Protein AF-D5AJN9-F1 (afdb_monomer_lite)

Sequence (150 aa):
MGKVIIGISGNEQEFPTKSGRVYVTVARELALVEEFALATSQYMTDIYGLTLPTLIEDRREFLKRLYFEPSITIQGLSTGYLGQGVKTIIPAQASAKMEVRLVPGLEPHDVLDKIRQHLDKHGFDKVEVVFTLGEMSYRSDMSPLPLSCD

InterPro domains:
  IPR011650 Peptidase M20, dimerisation domain [PF07687] (65-123)
  IPR051458 Cytosolic and Metallo Dipeptidase [PTHR43270] (28-122)

Structure (mmCIF, N/CA/C/O backbone):
data_AF-D5AJN9-F1
#
_entry.id   AF-D5AJN9-F1
#
loop_
_atom_site.group_PDB
_atom_site.id
_atom_site.type_symbol
_atom_site.label_atom_id
_atom_site.label_alt_id
_atom_site.label_comp_id
_atom_site.label_asym_id
_atom_site.label_entity_id
_atom_site.label_seq_id
_atom_site.pdbx_PDB_ins_code
_atom_site.Cartn_x
_atom_site.Cartn_y
_atom_site.Cartn_z
_atom_site.occupancy
_atom_site.B_iso_or_equiv
_atom_site.auth_seq_id
_atom_site.auth_comp_id
_atom_site.auth_asym_id
_atom_site.auth_atom_id
_atom_site.pdbx_PDB_model_num
ATOM 1 N N . MET A 1 1 ? -16.994 -2.614 15.109 1.00 56.81 1 MET A N 1
ATOM 2 C CA . MET A 1 1 ? -17.116 -2.983 13.685 1.00 56.81 1 MET A CA 1
ATOM 3 C C . MET A 1 1 ? -16.046 -2.225 12.916 1.00 56.81 1 MET A C 1
ATOM 5 O O . MET A 1 1 ? -15.974 -1.010 13.062 1.00 56.81 1 MET A O 1
ATOM 9 N N . GLY A 1 2 ? -15.137 -2.936 12.247 1.00 66.38 2 GLY A N 1
ATOM 10 C CA . GLY A 1 2 ? -14.022 -2.332 11.510 1.00 66.38 2 GLY A CA 1
ATOM 11 C C . GLY A 1 2 ? -14.401 -2.102 10.048 1.00 66.38 2 GLY A C 1
ATOM 12 O O . GLY A 1 2 ? -15.059 -2.958 9.461 1.00 66.38 2 GLY A O 1
ATOM 13 N N . LYS A 1 3 ? -14.000 -0.970 9.466 1.00 74.38 3 LYS A N 1
ATOM 14 C CA . LYS A 1 3 ? -14.313 -0.601 8.079 1.00 74.38 3 LYS A CA 1
ATOM 15 C C . LYS A 1 3 ? -13.051 -0.272 7.294 1.00 74.38 3 LYS A C 1
ATOM 17 O O . LYS A 1 3 ? -12.320 0.644 7.643 1.00 74.38 3 LYS A O 1
ATOM 22 N N . VAL A 1 4 ? -12.807 -0.963 6.197 1.00 67.69 4 VAL A N 1
ATOM 23 C CA . VAL A 1 4 ? -11.686 -0.679 5.304 1.00 67.69 4 VAL A CA 1
ATOM 24 C C . VAL A 1 4 ? -12.237 -0.187 3.972 1.00 67.69 4 VAL A C 1
ATOM 26 O O . VAL A 1 4 ? -13.047 -0.839 3.321 1.00 67.69 4 VAL A O 1
ATOM 29 N N . ILE A 1 5 ? -11.805 1.003 3.579 1.00 71.56 5 ILE A N 1
ATOM 30 C CA . ILE A 1 5 ? -12.118 1.624 2.298 1.00 71.56 5 ILE A CA 1
ATOM 31 C C . ILE A 1 5 ? -10.915 1.379 1.392 1.00 71.56 5 ILE A C 1
ATOM 33 O O . ILE A 1 5 ? -9.805 1.794 1.725 1.00 71.56 5 ILE A O 1
ATOM 37 N N . ILE A 1 6 ? -11.120 0.693 0.272 1.00 67.88 6 ILE A N 1
ATOM 38 C CA . ILE A 1 6 ? -10.053 0.310 -0.652 1.00 67.88 6 ILE A CA 1
ATOM 39 C C . ILE A 1 6 ? -10.295 0.996 -1.995 1.00 67.88 6 ILE A C 1
ATOM 41 O O . ILE A 1 6 ? -11.272 0.714 -2.691 1.00 67.88 6 ILE A O 1
ATOM 45 N N . GLY A 1 7 ? -9.379 1.891 -2.358 1.00 58.84 7 GLY A N 1
ATOM 46 C CA . GLY A 1 7 ? -9.203 2.322 -3.739 1.00 58.84 7 GLY A CA 1
ATOM 47 C C . GLY A 1 7 ? -8.287 1.348 -4.469 1.00 58.84 7 GLY A C 1
ATOM 48 O O . GLY A 1 7 ? -7.383 0.770 -3.882 1.00 58.84 7 GLY A O 1
ATOM 49 N N . ILE A 1 8 ? -8.492 1.129 -5.752 1.00 66.12 8 ILE A N 1
ATOM 50 C CA . ILE A 1 8 ? -7.599 0.315 -6.569 1.00 66.12 8 ILE A CA 1
ATOM 51 C C . ILE A 1 8 ? -7.191 1.192 -7.746 1.00 66.12 8 ILE A C 1
ATOM 53 O O . ILE A 1 8 ? -8.035 1.804 -8.387 1.00 66.12 8 ILE A O 1
ATOM 57 N N . SER A 1 9 ? -5.891 1.336 -7.988 1.00 51.62 9 SER A N 1
ATOM 58 C CA . SER A 1 9 ? -5.403 2.220 -9.051 1.00 51.62 9 SER A CA 1
ATOM 59 C C . SER A 1 9 ? -4.358 1.516 -9.910 1.00 51.62 9 SER A C 1
ATOM 61 O O . SER A 1 9 ? -3.302 1.101 -9.430 1.00 51.62 9 SER A O 1
ATOM 63 N N . GLY A 1 10 ? -4.670 1.371 -11.191 1.00 49.25 10 GLY A N 1
ATOM 64 C CA . GLY A 1 10 ? -3.720 1.316 -12.297 1.00 49.25 10 GLY A CA 1
ATOM 65 C C . GLY A 1 10 ? -3.627 2.692 -12.967 1.00 49.25 10 GLY A C 1
ATOM 66 O O . GLY A 1 10 ? -4.381 3.599 -12.634 1.00 49.25 10 GLY A O 1
ATOM 67 N N . ASN A 1 11 ? -2.670 2.885 -13.871 1.00 36.50 11 ASN A N 1
ATOM 68 C CA . ASN A 1 11 ? -2.661 4.062 -14.739 1.00 36.50 11 ASN A CA 1
ATOM 69 C C . ASN A 1 11 ? -3.246 3.656 -16.095 1.00 36.50 11 ASN A C 1
ATOM 71 O O . ASN A 1 11 ? -2.689 2.778 -16.761 1.00 36.50 11 ASN A O 1
ATOM 75 N N . GLU A 1 12 ? -4.330 4.317 -16.494 1.00 34.28 12 GLU A N 1
ATOM 76 C CA . GLU A 1 12 ? -4.991 4.135 -17.782 1.00 34.28 12 GLU A CA 1
ATOM 77 C C . GLU A 1 12 ? -4.322 4.994 -18.871 1.00 34.28 12 GLU A C 1
ATOM 79 O O . GLU A 1 12 ? -4.093 6.192 -18.697 1.00 34.28 12 GLU A O 1
ATOM 84 N N . GLN A 1 13 ? -4.021 4.380 -20.017 1.00 36.53 13 GLN A N 1
ATOM 85 C CA . GLN A 1 13 ? -3.930 5.067 -21.307 1.00 36.53 13 GLN A CA 1
ATOM 86 C C . GLN A 1 13 ? -4.580 4.160 -22.351 1.00 36.53 13 GLN A C 1
ATOM 88 O O . GLN A 1 13 ? -4.040 3.108 -22.697 1.00 36.53 13 GLN A O 1
ATOM 93 N N . GLU A 1 14 ? -5.756 4.557 -22.835 1.00 30.36 14 GLU A N 1
ATOM 94 C CA . GLU A 1 14 ? -6.447 3.862 -23.916 1.00 30.36 14 GLU A CA 1
ATOM 95 C C . GLU A 1 14 ? -5.634 3.955 -25.219 1.00 30.36 14 GLU A C 1
ATOM 97 O O . GLU A 1 14 ? -5.429 5.029 -25.784 1.00 30.36 14 GLU A O 1
ATOM 102 N N . PHE A 1 15 ? -5.203 2.804 -25.732 1.00 31.83 15 PHE A N 1
ATOM 103 C CA . PHE A 1 15 ? -4.844 2.606 -27.136 1.00 31.83 15 PHE A CA 1
ATOM 104 C C . PHE A 1 15 ? -5.494 1.295 -27.607 1.00 31.83 15 PHE A C 1
ATOM 106 O O . PHE A 1 15 ? -5.510 0.316 -26.854 1.00 31.83 15 PHE A O 1
ATOM 113 N N . PRO A 1 16 ? -6.037 1.230 -28.837 1.00 31.09 16 PRO A N 1
ATOM 114 C CA . PRO A 1 16 ? -6.826 0.089 -29.288 1.00 31.09 16 PRO A CA 1
ATOM 115 C C . PRO A 1 16 ? -5.958 -1.171 -29.381 1.00 31.09 16 PRO A C 1
ATOM 117 O O . PRO A 1 16 ? -5.127 -1.313 -30.278 1.00 31.09 16 PRO A O 1
ATOM 120 N N . THR A 1 17 ? -6.160 -2.119 -28.468 1.00 35.00 17 THR A N 1
ATOM 121 C CA . THR A 1 17 ? -5.467 -3.411 -28.484 1.00 35.00 17 THR A CA 1
ATOM 122 C C . THR A 1 17 ? -6.355 -4.470 -29.131 1.00 35.00 17 THR A C 1
ATOM 124 O O . THR A 1 17 ? -7.358 -4.914 -28.580 1.00 35.00 17 THR A O 1
ATOM 127 N N . LYS A 1 18 ? -5.979 -4.895 -30.345 1.00 29.95 18 LYS A N 1
ATOM 128 C CA . LYS A 1 18 ? -6.540 -6.099 -30.970 1.00 29.95 18 LYS A CA 1
ATOM 129 C C . LYS A 1 18 ? -6.183 -7.335 -30.133 1.00 29.95 18 LYS A C 1
ATOM 131 O O . LYS A 1 18 ? -5.051 -7.483 -29.676 1.00 29.95 18 LYS A O 1
ATOM 136 N N . SER A 1 19 ? -7.179 -8.204 -29.979 1.00 32.47 19 SER A N 1
ATOM 137 C CA . SER A 1 19 ? -7.217 -9.424 -29.169 1.00 32.47 19 SER A CA 1
ATOM 138 C C . SER A 1 19 ? -5.957 -10.299 -29.217 1.00 32.47 19 SER A C 1
ATOM 140 O O . SER A 1 19 ? -5.459 -10.613 -30.298 1.00 32.47 19 SER A O 1
ATOM 142 N N . GLY A 1 20 ? -5.559 -10.827 -28.053 1.00 34.25 20 GLY A N 1
ATOM 143 C CA . GLY A 1 20 ? -4.886 -12.130 -27.970 1.00 34.25 20 GLY A CA 1
ATOM 144 C C . GLY A 1 20 ? -3.364 -12.148 -27.805 1.00 34.25 20 GLY A C 1
ATOM 145 O O . GLY A 1 20 ? -2.742 -13.127 -28.208 1.00 34.25 20 GLY A O 1
ATOM 146 N N . ARG A 1 21 ? -2.733 -11.127 -27.211 1.00 36.16 21 ARG A N 1
ATOM 147 C CA . ARG A 1 21 ? -1.288 -11.190 -26.917 1.00 36.16 21 ARG A CA 1
ATOM 148 C C . ARG A 1 21 ? -1.018 -11.751 -25.523 1.00 36.16 21 ARG A C 1
ATOM 150 O O . ARG A 1 21 ? -1.176 -11.065 -24.521 1.00 36.16 21 ARG A O 1
ATOM 157 N N . VAL A 1 22 ? -0.569 -13.005 -25.503 1.00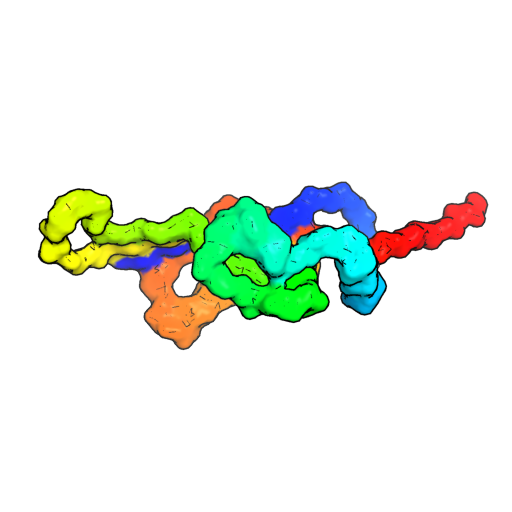 36.66 22 VAL A N 1
ATOM 158 C CA . VAL A 1 22 ? 0.246 -13.599 -24.433 1.00 36.66 22 VAL A CA 1
ATOM 159 C C . VAL A 1 22 ? 1.347 -12.600 -24.059 1.00 36.66 22 VAL A C 1
ATOM 161 O O . VAL A 1 22 ? 2.028 -12.121 -24.960 1.00 36.66 22 VAL A O 1
ATOM 164 N N . TYR A 1 23 ? 1.500 -12.259 -22.775 1.00 44.75 23 TYR A N 1
ATOM 165 C CA . TYR A 1 23 ? 2.520 -11.321 -22.284 1.00 44.75 23 TYR A CA 1
ATOM 166 C C . TYR A 1 23 ? 3.913 -11.691 -22.821 1.00 44.75 23 TYR A C 1
ATOM 168 O O . TYR A 1 23 ? 4.526 -12.670 -22.391 1.00 44.75 23 TYR A O 1
ATOM 176 N N . VAL A 1 24 ? 4.392 -10.924 -23.804 1.00 46.81 24 VAL A N 1
ATOM 177 C CA . VAL A 1 24 ? 5.684 -11.131 -24.462 1.00 46.81 24 VAL A CA 1
ATOM 178 C C . VAL A 1 24 ? 6.783 -10.550 -23.565 1.00 46.81 24 VAL A C 1
ATOM 180 O O . VAL A 1 24 ? 6.886 -9.346 -23.380 1.00 46.81 24 VAL A O 1
ATOM 183 N N . THR A 1 25 ? 7.528 -11.479 -22.961 1.00 53.59 25 THR A N 1
ATOM 184 C CA . THR A 1 25 ? 8.838 -11.403 -22.287 1.00 53.59 25 THR A CA 1
ATOM 185 C C . THR A 1 25 ? 9.167 -10.176 -21.416 1.00 53.59 25 THR A C 1
ATOM 187 O O . THR A 1 25 ? 9.863 -9.246 -21.823 1.00 53.59 25 THR A O 1
ATOM 190 N N . VAL A 1 26 ? 8.897 -10.335 -20.111 1.00 65.75 26 VAL A N 1
ATOM 191 C CA . VAL A 1 26 ? 9.470 -9.553 -18.987 1.00 65.75 26 VAL A CA 1
ATOM 192 C C . VAL A 1 26 ? 10.982 -9.312 -19.135 1.00 65.75 26 VAL A C 1
ATOM 194 O O . VAL A 1 26 ? 11.500 -8.324 -18.635 1.00 65.75 26 VAL A O 1
ATOM 197 N N . ALA A 1 27 ? 11.707 -10.191 -19.834 1.00 78.88 27 ALA A N 1
ATOM 198 C CA . ALA A 1 27 ? 13.149 -10.078 -20.028 1.00 78.88 27 ALA A CA 1
ATOM 199 C C . ALA A 1 27 ? 13.583 -8.781 -20.736 1.00 78.88 27 ALA A C 1
ATOM 201 O O . ALA A 1 27 ? 14.535 -8.152 -20.280 1.00 78.88 27 ALA A O 1
ATOM 202 N N . ARG A 1 28 ? 12.902 -8.363 -21.817 1.00 84.75 28 ARG A N 1
ATOM 203 C CA . ARG A 1 28 ? 13.263 -7.118 -22.519 1.00 84.75 28 ARG A CA 1
ATOM 204 C C . ARG A 1 28 ? 12.844 -5.894 -21.716 1.00 84.75 28 ARG A C 1
ATOM 206 O O . ARG A 1 28 ? 13.629 -4.965 -21.582 1.00 84.75 28 ARG A O 1
ATOM 213 N N . GLU A 1 29 ? 11.640 -5.917 -21.158 1.00 88.25 29 GLU A N 1
ATOM 214 C CA . GLU A 1 29 ? 11.131 -4.835 -20.309 1.00 88.25 29 GLU A CA 1
ATOM 215 C C . GLU A 1 29 ? 12.047 -4.593 -19.103 1.00 88.25 29 GLU A C 1
ATOM 217 O O . GLU A 1 29 ? 12.411 -3.457 -18.815 1.00 88.25 29 GLU A O 1
ATOM 222 N N . LEU A 1 30 ? 12.473 -5.665 -18.432 1.00 87.50 30 LEU A N 1
ATOM 223 C CA . LEU A 1 30 ? 13.378 -5.583 -17.292 1.00 87.50 30 LEU A CA 1
ATOM 224 C C . LEU A 1 30 ? 14.773 -5.104 -17.702 1.00 87.50 30 LEU A C 1
ATOM 226 O O . LEU A 1 30 ? 15.351 -4.292 -16.989 1.00 87.50 30 LEU A O 1
ATOM 230 N N . ALA A 1 31 ? 15.286 -5.535 -18.860 1.00 90.62 31 ALA A N 1
ATOM 231 C CA . ALA A 1 31 ? 16.551 -5.024 -19.387 1.00 90.62 31 ALA A CA 1
ATOM 232 C C . ALA A 1 31 ? 16.491 -3.507 -19.642 1.00 90.62 31 ALA A C 1
ATOM 234 O O . ALA A 1 31 ? 17.392 -2.786 -19.221 1.00 90.62 31 ALA A O 1
ATOM 235 N N . LEU A 1 32 ? 15.402 -3.013 -20.246 1.00 92.00 32 LEU A N 1
ATOM 236 C CA . LEU A 1 32 ? 15.187 -1.576 -20.456 1.00 92.00 32 LEU A CA 1
ATOM 237 C C . LEU A 1 32 ? 15.116 -0.817 -19.124 1.00 92.00 32 LEU A C 1
ATOM 239 O O . LEU A 1 32 ? 15.729 0.236 -18.974 1.00 92.00 32 LEU A O 1
ATOM 243 N N . VAL A 1 33 ? 14.391 -1.343 -18.135 1.00 92.81 33 VAL A N 1
ATOM 244 C CA . VAL A 1 33 ? 14.306 -0.710 -16.812 1.00 92.81 33 VAL A CA 1
ATOM 245 C C . VAL A 1 33 ? 15.672 -0.689 -16.124 1.00 92.81 33 VAL A C 1
ATOM 247 O O . VAL A 1 33 ? 16.052 0.329 -15.558 1.00 92.81 33 VAL A O 1
ATOM 250 N N . GLU A 1 34 ? 16.446 -1.769 -16.186 1.00 92.62 34 GLU A N 1
ATOM 251 C CA . GLU A 1 34 ? 17.779 -1.810 -15.581 1.00 92.62 34 GLU A CA 1
ATOM 252 C C . GLU A 1 34 ? 18.757 -0.822 -16.214 1.00 92.62 34 GLU A C 1
ATOM 254 O O . GLU A 1 34 ? 19.554 -0.226 -15.481 1.00 92.62 34 GLU A O 1
ATOM 259 N N . GLU A 1 35 ? 18.676 -0.643 -17.533 1.00 93.88 35 GLU A N 1
ATOM 260 C CA . GLU A 1 35 ? 19.506 0.284 -18.301 1.00 93.88 35 GLU A CA 1
ATOM 261 C C . GLU A 1 35 ? 19.117 1.748 -18.055 1.00 93.88 35 GLU A C 1
ATOM 263 O O . GLU A 1 35 ? 19.982 2.576 -17.773 1.00 93.88 35 GLU A O 1
ATOM 268 N N . PHE A 1 36 ? 17.822 2.074 -18.120 1.00 94.38 36 PHE A N 1
ATOM 269 C CA . PHE A 1 36 ? 17.358 3.465 -18.165 1.00 94.38 36 PHE A CA 1
ATOM 270 C C . PHE A 1 36 ? 16.820 4.011 -16.836 1.00 94.38 36 PHE A C 1
ATOM 272 O O . PHE A 1 36 ? 16.764 5.231 -16.662 1.00 94.38 36 PHE A O 1
ATOM 279 N N . ALA A 1 37 ? 16.407 3.167 -15.884 1.00 93.88 37 ALA A N 1
ATOM 280 C CA . ALA A 1 37 ? 15.839 3.661 -14.633 1.00 93.88 37 ALA A CA 1
ATOM 281 C C . ALA A 1 37 ? 16.927 4.206 -13.698 1.00 93.88 37 ALA A C 1
ATOM 283 O O . ALA A 1 37 ? 17.840 3.499 -13.269 1.00 93.88 37 ALA A O 1
ATOM 284 N N . LEU A 1 38 ? 16.774 5.468 -13.302 1.00 90.94 38 LEU A N 1
ATOM 285 C CA . LEU A 1 38 ? 17.662 6.125 -12.337 1.00 90.94 38 LEU A CA 1
ATOM 286 C C . LEU A 1 38 ? 17.360 5.726 -10.885 1.00 90.94 38 LEU A C 1
ATOM 288 O O . LEU A 1 38 ? 18.158 5.986 -9.988 1.00 90.94 38 LEU A O 1
ATOM 292 N N . ALA A 1 39 ? 16.203 5.106 -10.646 1.00 90.81 39 ALA A N 1
ATOM 293 C CA . ALA A 1 39 ? 15.747 4.764 -9.311 1.00 90.81 39 ALA A CA 1
ATOM 294 C C . ALA A 1 39 ? 16.621 3.669 -8.678 1.00 90.81 39 ALA A C 1
ATOM 296 O O . ALA A 1 39 ? 16.844 2.603 -9.254 1.00 90.81 39 ALA A O 1
ATOM 297 N N . THR A 1 40 ? 17.069 3.918 -7.452 1.00 92.56 40 THR A N 1
ATOM 298 C CA . THR A 1 40 ? 17.679 2.916 -6.573 1.00 92.56 40 THR A CA 1
ATOM 299 C C . THR A 1 40 ? 17.064 3.024 -5.184 1.00 92.56 40 THR A C 1
ATOM 301 O O . THR A 1 40 ? 16.527 4.072 -4.818 1.00 92.56 40 THR A O 1
ATOM 304 N N . SER A 1 41 ? 17.150 1.948 -4.405 1.00 91.69 41 SER A N 1
ATOM 305 C CA . SER A 1 41 ? 16.721 1.920 -3.002 1.00 91.69 41 SER A CA 1
ATOM 306 C C . SER A 1 41 ? 17.385 3.045 -2.199 1.00 91.69 41 SER A C 1
ATOM 308 O O . SER A 1 41 ? 16.694 3.835 -1.560 1.00 91.69 41 SER A O 1
ATOM 310 N N . GLN A 1 42 ? 18.707 3.191 -2.326 1.00 92.81 42 GLN A N 1
ATOM 311 C CA . GLN A 1 42 ? 19.471 4.240 -1.648 1.00 92.81 42 GLN A CA 1
ATOM 312 C C . GLN A 1 42 ? 19.063 5.651 -2.091 1.00 92.81 42 GLN A C 1
ATOM 314 O O . GLN A 1 42 ? 18.847 6.518 -1.252 1.00 92.81 42 GLN A O 1
ATOM 319 N N . TYR A 1 43 ? 18.885 5.871 -3.396 1.00 92.94 43 TYR A N 1
ATOM 320 C CA . TYR A 1 43 ? 18.454 7.167 -3.922 1.00 92.94 43 TYR A CA 1
ATOM 321 C C . TYR A 1 43 ? 17.094 7.597 -3.350 1.00 92.94 43 TYR A C 1
ATOM 323 O O . TYR A 1 43 ? 16.910 8.763 -3.003 1.00 92.94 43 TYR A O 1
ATOM 331 N N . MET A 1 44 ? 16.153 6.656 -3.197 1.00 93.12 44 MET A N 1
ATOM 332 C CA . MET A 1 44 ? 14.857 6.935 -2.568 1.00 93.12 44 MET A CA 1
ATOM 333 C C . MET A 1 44 ? 14.995 7.250 -1.077 1.00 93.12 44 MET A C 1
ATOM 335 O O . MET A 1 44 ? 14.335 8.166 -0.586 1.00 93.12 44 MET A O 1
ATOM 339 N N . THR A 1 45 ? 15.866 6.529 -0.367 1.00 94.38 45 THR A N 1
ATOM 340 C CA . THR A 1 45 ? 16.179 6.806 1.040 1.00 94.38 45 THR A CA 1
ATOM 341 C C . THR A 1 45 ? 16.697 8.225 1.226 1.00 94.38 45 THR A C 1
ATOM 343 O O . THR A 1 45 ? 16.188 8.947 2.082 1.00 94.38 45 THR A O 1
ATOM 346 N N . ASP A 1 46 ? 17.645 8.644 0.392 1.00 95.38 46 ASP A N 1
ATOM 347 C CA . ASP A 1 46 ? 18.303 9.941 0.522 1.00 95.38 46 ASP A CA 1
ATOM 348 C C . ASP A 1 46 ? 17.351 11.103 0.189 1.00 95.38 46 ASP A C 1
ATOM 350 O O . ASP A 1 46 ? 17.316 12.101 0.908 1.00 95.38 46 ASP A O 1
ATOM 354 N N . ILE A 1 47 ? 16.535 10.973 -0.865 1.00 96.25 47 ILE A N 1
ATOM 355 C CA . ILE A 1 47 ? 15.599 12.030 -1.287 1.00 96.25 47 ILE A CA 1
ATOM 356 C C . ILE A 1 47 ? 14.464 12.235 -0.294 1.00 96.25 47 ILE A C 1
ATOM 358 O O . ILE A 1 47 ? 14.110 13.375 0.010 1.00 96.25 47 ILE A O 1
ATOM 362 N N . TYR A 1 48 ? 13.859 11.145 0.178 1.00 96.00 48 TYR A N 1
ATOM 363 C CA . TYR A 1 48 ? 12.693 11.221 1.058 1.00 96.00 48 TYR A CA 1
ATOM 364 C C . TYR A 1 48 ? 13.066 11.220 2.543 1.00 96.00 48 TYR A C 1
ATOM 366 O O . TYR A 1 48 ? 12.181 11.355 3.387 1.00 96.00 48 TYR A O 1
ATOM 374 N N . GLY A 1 49 ? 14.354 11.075 2.872 1.00 96.44 49 GLY A N 1
ATOM 375 C CA . GLY A 1 49 ? 14.834 10.986 4.248 1.00 96.44 49 GLY A CA 1
ATOM 376 C C . GLY A 1 49 ? 14.265 9.771 4.980 1.00 96.44 49 GLY A C 1
ATOM 377 O O . GLY A 1 49 ? 13.808 9.895 6.118 1.00 96.44 49 GLY A O 1
ATOM 378 N N . LEU A 1 50 ? 14.226 8.608 4.319 1.00 96.12 50 LEU A N 1
ATOM 379 C CA . LEU A 1 50 ? 13.647 7.400 4.909 1.00 96.12 50 LEU A CA 1
ATOM 380 C C . LEU A 1 50 ? 14.489 6.943 6.105 1.00 96.12 50 LEU A C 1
ATOM 382 O O . LEU A 1 50 ? 15.700 6.774 6.013 1.00 96.12 50 LEU A O 1
ATOM 386 N N . THR A 1 51 ? 13.831 6.723 7.241 1.00 96.31 51 THR A N 1
ATOM 387 C CA . THR A 1 51 ? 14.483 6.267 8.480 1.00 96.31 51 THR A CA 1
ATOM 388 C C . THR A 1 51 ? 14.397 4.757 8.680 1.00 96.31 51 THR A C 1
ATOM 390 O O . THR A 1 51 ? 15.134 4.194 9.487 1.00 96.31 51 THR A O 1
ATOM 393 N N . LEU A 1 52 ? 13.489 4.100 7.959 1.00 95.94 52 LEU A N 1
ATOM 394 C CA . LEU A 1 52 ? 13.323 2.651 7.947 1.00 95.94 52 LEU A CA 1
ATOM 395 C C . LEU A 1 52 ? 14.016 2.055 6.717 1.00 95.94 52 LEU A C 1
ATOM 397 O O . LEU A 1 52 ? 14.077 2.722 5.681 1.00 95.94 52 LEU A O 1
ATOM 401 N N . PRO A 1 53 ? 14.495 0.800 6.799 1.00 94.31 53 PRO A N 1
ATOM 402 C CA . PRO A 1 53 ? 15.081 0.133 5.648 1.00 94.31 53 PRO A CA 1
ATOM 403 C C . PRO A 1 53 ? 14.046 -0.033 4.533 1.00 94.31 53 PRO A C 1
ATOM 405 O O . PRO A 1 53 ? 12.858 -0.268 4.777 1.00 94.31 53 PRO A O 1
ATOM 408 N N . THR A 1 54 ? 14.511 0.052 3.290 1.00 94.00 54 THR A N 1
ATOM 409 C CA . THR A 1 54 ? 13.702 -0.321 2.131 1.00 94.00 54 THR A CA 1
ATOM 410 C C . THR A 1 54 ? 13.362 -1.806 2.180 1.00 94.00 54 THR A C 1
ATOM 412 O O . THR A 1 54 ? 14.152 -2.616 2.652 1.00 94.00 54 THR A O 1
ATOM 415 N N . LEU A 1 55 ? 12.207 -2.187 1.632 1.00 94.00 55 LEU A N 1
ATOM 416 C CA . LEU A 1 55 ? 11.785 -3.593 1.605 1.00 94.00 55 LEU A CA 1
ATOM 417 C C . LEU A 1 55 ? 12.729 -4.494 0.792 1.00 94.00 55 LEU A C 1
ATOM 419 O O . LEU A 1 55 ? 12.820 -5.686 1.069 1.00 94.00 55 LEU A O 1
ATOM 423 N N . ILE A 1 56 ? 13.382 -3.930 -0.228 1.00 94.75 56 ILE A N 1
ATOM 424 C CA . ILE A 1 56 ? 14.349 -4.611 -1.090 1.00 94.75 56 ILE A CA 1
ATOM 425 C C . ILE A 1 56 ? 15.526 -3.668 -1.318 1.00 94.75 56 ILE A C 1
ATOM 427 O O . ILE A 1 56 ? 15.328 -2.529 -1.741 1.00 94.75 56 ILE A O 1
ATOM 431 N N . GLU A 1 57 ? 16.734 -4.155 -1.047 1.00 91.62 57 GLU A N 1
ATOM 432 C CA . GLU A 1 57 ? 17.973 -3.393 -1.224 1.00 91.62 57 GLU A CA 1
ATOM 433 C C . GLU A 1 57 ? 18.605 -3.618 -2.600 1.00 91.62 57 GLU A C 1
ATOM 435 O O . GLU A 1 57 ? 19.071 -2.656 -3.213 1.00 91.62 57 GLU A O 1
ATOM 440 N N . ASP A 1 58 ? 18.582 -4.862 -3.101 1.00 94.75 58 ASP A N 1
ATOM 441 C CA . ASP A 1 58 ? 19.120 -5.213 -4.418 1.00 94.75 58 ASP A CA 1
ATOM 442 C C . ASP A 1 58 ? 18.439 -4.393 -5.520 1.00 94.75 58 ASP A C 1
ATOM 444 O O . ASP A 1 58 ? 17.211 -4.371 -5.626 1.00 94.75 58 ASP A O 1
ATOM 448 N N . ARG A 1 59 ? 19.235 -3.713 -6.357 1.00 92.75 59 ARG A N 1
ATOM 449 C CA . ARG A 1 59 ? 18.709 -2.764 -7.350 1.00 92.75 59 ARG A CA 1
ATOM 450 C C . ARG A 1 59 ? 17.779 -3.442 -8.353 1.00 92.75 59 ARG A C 1
ATOM 452 O O . ARG A 1 59 ? 16.758 -2.860 -8.712 1.00 92.75 59 ARG A O 1
ATOM 459 N N . ARG A 1 60 ? 18.129 -4.637 -8.830 1.00 92.06 60 ARG A N 1
ATOM 460 C CA . ARG A 1 60 ? 17.351 -5.337 -9.855 1.00 92.06 60 ARG A CA 1
ATOM 461 C C . ARG A 1 60 ? 15.999 -5.767 -9.301 1.00 92.06 60 ARG A C 1
ATOM 463 O O . ARG A 1 60 ? 14.972 -5.470 -9.910 1.00 92.06 60 ARG A O 1
ATOM 470 N N . GLU A 1 61 ? 15.981 -6.392 -8.128 1.00 92.25 61 GLU A N 1
ATOM 471 C CA . GLU A 1 61 ? 14.726 -6.779 -7.480 1.00 92.25 61 GLU A CA 1
ATOM 472 C C . GLU A 1 61 ? 13.912 -5.559 -7.015 1.00 92.25 61 GLU A C 1
ATOM 474 O O . GLU A 1 61 ? 12.686 -5.566 -7.119 1.00 92.25 61 GLU A O 1
ATOM 479 N N . PHE A 1 62 ? 14.564 -4.469 -6.592 1.00 94.50 62 PHE A N 1
ATOM 480 C CA . PHE A 1 62 ? 13.898 -3.204 -6.271 1.00 94.50 62 PHE A CA 1
ATOM 481 C C . PHE A 1 62 ? 13.155 -2.639 -7.487 1.00 94.50 62 PHE A C 1
ATOM 483 O O . PHE A 1 62 ? 11.968 -2.326 -7.400 1.00 94.50 62 PHE A O 1
ATOM 490 N N . LEU A 1 63 ? 13.830 -2.547 -8.636 1.00 93.06 63 LEU A N 1
ATOM 491 C CA . LEU A 1 63 ? 13.237 -2.064 -9.882 1.00 93.06 63 LEU A CA 1
ATOM 492 C C . LEU A 1 63 ? 12.110 -2.981 -10.360 1.00 93.06 63 LEU A C 1
ATOM 494 O O . LEU A 1 63 ? 11.045 -2.506 -10.754 1.00 93.06 63 LEU A O 1
ATOM 498 N N . LYS A 1 64 ? 12.305 -4.298 -10.271 1.00 91.75 64 LYS A N 1
ATOM 499 C CA . LYS A 1 64 ? 11.265 -5.266 -10.611 1.00 91.75 64 LYS A CA 1
ATOM 500 C C . LYS A 1 64 ? 10.020 -5.085 -9.746 1.00 91.75 64 LYS A C 1
ATOM 502 O O . LYS A 1 64 ? 8.920 -5.023 -10.289 1.00 91.75 64 LYS A O 1
ATOM 507 N N . ARG A 1 65 ? 10.182 -4.925 -8.431 1.00 91.12 65 ARG A N 1
ATOM 508 C CA . ARG A 1 65 ? 9.062 -4.659 -7.525 1.00 91.12 65 ARG A CA 1
ATOM 509 C C . ARG A 1 65 ? 8.381 -3.327 -7.821 1.00 91.12 65 ARG A C 1
ATOM 511 O O . ARG A 1 65 ? 7.160 -3.253 -7.782 1.00 91.12 65 ARG A O 1
ATOM 518 N N . LEU A 1 66 ? 9.158 -2.291 -8.131 1.00 92.25 66 LEU A N 1
ATOM 519 C CA . LEU A 1 66 ? 8.641 -0.951 -8.400 1.00 92.25 66 LEU A CA 1
ATOM 520 C C . LEU A 1 66 ? 7.794 -0.883 -9.680 1.00 92.25 66 LEU A C 1
ATOM 522 O O . LEU A 1 66 ? 6.770 -0.205 -9.688 1.00 92.25 66 LEU A O 1
ATOM 526 N N . TYR A 1 67 ? 8.210 -1.565 -10.752 1.00 91.69 67 TYR A N 1
ATOM 527 C CA . TYR A 1 67 ? 7.572 -1.444 -12.071 1.00 91.69 67 TYR A CA 1
ATOM 528 C C . TYR A 1 67 ? 6.663 -2.617 -12.452 1.00 91.69 67 TYR A C 1
ATOM 530 O O . TYR A 1 67 ? 5.783 -2.456 -13.301 1.00 91.69 67 TYR A O 1
ATOM 538 N N . PHE A 1 68 ? 6.876 -3.805 -11.880 1.00 90.50 68 PHE A N 1
ATOM 539 C CA . PHE A 1 68 ? 6.274 -5.043 -12.384 1.00 90.50 68 PHE A CA 1
ATOM 540 C C . PHE A 1 68 ? 5.541 -5.880 -11.336 1.00 90.50 68 PHE A C 1
ATOM 542 O O . PHE A 1 68 ? 4.899 -6.858 -11.722 1.00 90.50 68 PHE A O 1
ATOM 549 N N . GLU A 1 69 ? 5.568 -5.506 -10.055 1.00 91.50 69 GLU A N 1
ATOM 550 C CA . GLU A 1 69 ? 4.807 -6.191 -9.006 1.00 91.50 69 GLU A CA 1
ATOM 551 C C . GLU A 1 69 ? 3.694 -5.294 -8.445 1.00 91.50 69 GLU A C 1
ATOM 553 O O . GLU A 1 69 ? 3.875 -4.081 -8.316 1.00 91.50 69 GLU A O 1
ATOM 558 N N . PRO A 1 70 ? 2.531 -5.865 -8.084 1.00 91.94 70 PRO A N 1
ATOM 559 C CA . PRO A 1 70 ? 1.510 -5.106 -7.386 1.00 91.94 70 PRO A CA 1
ATOM 560 C C . PRO A 1 70 ? 1.974 -4.765 -5.967 1.00 91.94 70 PRO A C 1
ATOM 562 O O . PRO A 1 70 ? 2.730 -5.505 -5.332 1.00 91.94 70 PRO A O 1
ATOM 565 N N . SER A 1 71 ? 1.461 -3.665 -5.424 1.00 94.00 71 SER A N 1
ATOM 566 C CA . SER A 1 71 ? 1.711 -3.272 -4.035 1.00 94.00 71 SER A CA 1
ATOM 567 C C . SER A 1 71 ? 0.418 -2.873 -3.342 1.00 94.00 71 SER A C 1
ATOM 569 O O . SER A 1 71 ? -0.520 -2.405 -3.980 1.00 94.00 71 SER A O 1
ATOM 571 N N . ILE A 1 72 ? 0.369 -3.068 -2.026 1.00 94.44 72 ILE A N 1
ATOM 572 C CA . ILE A 1 72 ? -0.731 -2.631 -1.167 1.00 94.44 72 ILE A CA 1
ATOM 573 C C . ILE A 1 72 ? -0.218 -1.557 -0.212 1.00 94.44 72 ILE A C 1
ATOM 575 O O . ILE A 1 72 ? 0.855 -1.705 0.371 1.00 94.44 72 ILE A O 1
ATOM 579 N N . THR A 1 73 ? -0.967 -0.469 -0.063 1.00 95.62 73 THR A N 1
ATOM 580 C CA . THR A 1 73 ? -0.566 0.702 0.726 1.00 95.62 73 THR A CA 1
ATOM 581 C C . THR A 1 73 ? -1.692 1.134 1.656 1.00 95.62 73 THR A C 1
ATOM 583 O O . THR A 1 73 ? -2.856 1.168 1.262 1.00 95.62 73 THR A O 1
ATOM 586 N N . ILE A 1 74 ? -1.352 1.493 2.895 1.00 95.81 74 ILE A N 1
ATOM 587 C CA . ILE A 1 74 ? -2.276 2.124 3.844 1.00 95.81 74 ILE A CA 1
ATOM 588 C C . ILE A 1 74 ? -2.135 3.640 3.684 1.00 95.81 74 ILE A C 1
ATOM 590 O O . ILE A 1 74 ? -1.123 4.210 4.076 1.00 95.81 74 ILE A O 1
ATOM 594 N N . GLN A 1 75 ? -3.148 4.294 3.113 1.00 94.44 75 GLN A N 1
ATOM 595 C CA . GLN A 1 75 ? -3.195 5.756 2.975 1.00 94.44 75 GLN A CA 1
ATOM 596 C C . GLN A 1 75 ? -3.558 6.449 4.296 1.00 94.44 75 GLN A C 1
ATOM 598 O O . GLN A 1 75 ? -3.231 7.612 4.509 1.00 94.44 75 GLN A O 1
ATOM 603 N N . GLY A 1 76 ? -4.265 5.749 5.183 1.00 93.94 76 GLY A N 1
ATOM 604 C CA . GLY A 1 76 ? -4.596 6.242 6.514 1.00 93.94 76 GLY A CA 1
ATOM 605 C C . GLY A 1 76 ? -5.297 5.181 7.350 1.00 93.94 76 GLY A C 1
ATOM 606 O O . GLY A 1 76 ? -5.994 4.323 6.813 1.00 93.94 76 GLY A O 1
ATOM 607 N N . LEU A 1 77 ? -5.124 5.246 8.667 1.00 95.06 77 LEU A N 1
ATOM 608 C CA . LEU A 1 77 ? -5.783 4.376 9.639 1.00 95.06 77 LEU A CA 1
ATOM 609 C C . LEU A 1 77 ? -6.198 5.218 10.847 1.00 95.06 77 LEU A C 1
ATOM 611 O O . LEU A 1 77 ? -5.406 6.006 11.355 1.00 95.06 77 LEU A O 1
ATOM 615 N N . SER A 1 78 ? -7.445 5.077 11.289 1.00 94.06 78 SER A N 1
ATOM 616 C CA . SER A 1 78 ? -8.028 5.887 12.359 1.00 94.06 78 SER A CA 1
ATOM 617 C C . SER A 1 78 ? -8.916 5.047 13.272 1.00 94.06 78 SER A C 1
ATOM 619 O O . SER A 1 78 ? -9.721 4.238 12.807 1.00 94.06 78 SER A O 1
ATOM 621 N N . THR A 1 79 ? -8.755 5.223 14.583 1.00 96.31 79 THR A N 1
ATOM 622 C CA . THR A 1 79 ? -9.540 4.558 15.628 1.00 96.31 79 THR A CA 1
ATOM 623 C C . THR A 1 79 ? -9.359 5.269 16.971 1.00 96.31 79 THR A C 1
ATOM 625 O O . THR A 1 79 ? -8.328 5.891 17.219 1.00 96.31 79 THR A O 1
ATOM 628 N N . GLY A 1 80 ? -10.341 5.141 17.866 1.00 94.44 80 GLY A N 1
ATOM 629 C CA . GLY A 1 80 ? -10.189 5.518 19.272 1.00 94.44 80 GLY A CA 1
ATOM 630 C C . GLY A 1 80 ? -9.966 7.012 19.532 1.00 94.44 80 GLY A C 1
ATOM 631 O O . GLY A 1 80 ? -10.604 7.870 18.927 1.00 94.44 80 GLY A O 1
ATOM 632 N N . TYR A 1 81 ? -9.129 7.314 20.526 1.00 94.19 81 TYR A N 1
ATOM 633 C CA . TYR A 1 81 ? -8.828 8.673 20.979 1.00 94.19 81 TYR A CA 1
ATOM 634 C C . TYR A 1 81 ? -7.465 9.122 20.443 1.00 94.19 81 TYR A C 1
ATOM 636 O O . TYR A 1 81 ? -6.471 8.450 20.695 1.00 94.19 81 TYR A O 1
ATOM 644 N N . LEU A 1 82 ? -7.426 10.260 19.742 1.00 94.06 82 LEU A N 1
ATOM 645 C CA . LEU A 1 82 ? -6.213 10.832 19.128 1.00 94.06 82 LEU A CA 1
ATOM 646 C C . LEU A 1 82 ? -5.789 12.176 19.759 1.00 94.06 82 LEU A C 1
ATOM 648 O O . LEU A 1 82 ? -4.910 12.858 19.241 1.00 94.06 82 LEU A O 1
ATOM 652 N N . GLY A 1 83 ? -6.462 12.594 20.836 1.00 93.19 83 GLY A N 1
ATOM 653 C CA . GLY A 1 83 ? -6.194 13.856 21.529 1.00 93.19 83 GLY A CA 1
ATOM 654 C C . GLY A 1 83 ? -5.076 13.751 22.569 1.00 93.19 83 GLY A C 1
ATOM 655 O O . GLY A 1 83 ? -4.480 12.696 22.770 1.00 93.19 83 GLY A O 1
ATOM 656 N N . GLN A 1 84 ? -4.814 14.853 23.273 1.00 94.81 84 GLN A N 1
ATOM 657 C CA . GLN A 1 84 ? -3.829 14.885 24.358 1.00 94.81 84 GLN A CA 1
ATOM 658 C C . GLN A 1 84 ? -4.318 14.143 25.611 1.00 94.81 84 GLN A C 1
ATOM 660 O O . GLN A 1 84 ? -5.515 14.104 25.898 1.00 94.81 84 GLN A O 1
ATOM 665 N N . GLY A 1 85 ? -3.390 13.596 26.394 1.00 94.06 85 GLY A N 1
ATOM 666 C CA . GLY A 1 85 ? -3.710 12.826 27.598 1.00 94.06 85 GLY A CA 1
ATOM 667 C C . GLY A 1 85 ? -4.155 11.397 27.284 1.00 94.06 85 GLY A C 1
ATOM 668 O O . GLY A 1 85 ? -3.807 10.838 26.248 1.00 94.06 85 GLY A O 1
ATOM 669 N N . VAL A 1 86 ? -4.907 10.787 28.202 1.00 93.56 86 VAL A N 1
ATOM 670 C CA . VAL A 1 86 ? -5.324 9.381 28.100 1.00 93.56 86 VAL A CA 1
ATOM 671 C C . VAL A 1 86 ? -6.838 9.245 28.140 1.00 93.56 86 VAL A C 1
ATOM 673 O O . VAL A 1 86 ? -7.529 9.997 28.826 1.00 93.56 86 VAL A O 1
ATOM 676 N N . LYS A 1 87 ? -7.354 8.240 27.432 1.00 93.25 87 LYS A N 1
ATOM 677 C CA . LYS A 1 87 ? -8.763 7.855 27.483 1.00 93.25 87 LYS A CA 1
ATOM 678 C C . LYS A 1 87 ? -8.867 6.340 27.613 1.00 93.25 87 LYS A C 1
ATOM 680 O O . LYS A 1 87 ? -8.476 5.608 26.709 1.00 93.25 87 LYS A O 1
ATOM 685 N N . THR A 1 88 ? -9.392 5.869 28.738 1.00 94.25 88 THR A N 1
ATOM 686 C CA . THR A 1 88 ? -9.545 4.444 29.061 1.00 94.25 88 THR A CA 1
ATOM 687 C C . THR A 1 88 ? -10.784 3.866 28.382 1.00 94.25 88 THR A C 1
ATOM 689 O O . THR A 1 88 ? -11.823 3.650 29.000 1.00 94.25 88 THR A O 1
ATOM 692 N N . ILE A 1 89 ? -10.690 3.659 27.069 1.00 94.75 89 ILE A N 1
ATOM 693 C CA . ILE A 1 89 ? -11.781 3.136 26.242 1.00 94.75 89 ILE A CA 1
ATOM 694 C C . ILE A 1 89 ? -11.347 1.925 25.429 1.00 94.75 89 ILE A C 1
ATOM 696 O O . ILE A 1 89 ? -10.185 1.789 25.057 1.00 94.75 89 ILE A O 1
ATOM 700 N N . ILE A 1 90 ? -12.329 1.097 25.083 1.00 96.00 90 ILE A N 1
ATOM 701 C CA . ILE A 1 90 ? -12.225 0.106 24.015 1.00 96.00 90 ILE A CA 1
ATOM 702 C C . ILE A 1 90 ? -12.930 0.716 22.796 1.00 96.00 90 ILE A C 1
ATOM 704 O O . ILE A 1 90 ? -14.155 0.870 22.828 1.00 96.00 90 ILE A O 1
ATOM 708 N N . PRO A 1 91 ? -12.203 1.134 21.745 1.00 93.69 91 PRO A N 1
ATOM 709 C CA . PRO A 1 91 ? -12.821 1.733 20.570 1.00 93.69 91 PRO A CA 1
ATOM 710 C C . PRO A 1 91 ? -13.777 0.751 19.891 1.00 93.69 91 PRO A C 1
ATOM 712 O O . PRO A 1 91 ? -13.391 -0.347 19.498 1.00 93.69 91 PRO A O 1
ATOM 715 N N . ALA A 1 92 ? -15.035 1.157 19.723 1.00 94.81 92 ALA A N 1
ATOM 716 C CA . ALA A 1 92 ? -16.048 0.306 19.101 1.00 94.81 92 ALA A CA 1
ATOM 717 C C . ALA A 1 92 ? -15.846 0.140 17.583 1.00 94.81 92 ALA A C 1
ATOM 719 O O . ALA A 1 92 ? -16.402 -0.782 16.980 1.00 94.81 92 ALA A O 1
ATOM 720 N N . GLN A 1 93 ? -15.092 1.040 16.945 1.00 93.19 93 GLN A N 1
ATOM 721 C CA . GLN A 1 93 ? -14.899 1.100 15.498 1.00 93.19 93 GLN A CA 1
ATOM 722 C C . GLN A 1 93 ? -13.470 1.517 15.156 1.00 93.19 93 GLN A C 1
ATOM 724 O O . GLN A 1 93 ? -12.842 2.268 15.898 1.00 93.19 93 GLN A O 1
ATOM 729 N N . ALA A 1 94 ? -12.995 1.038 14.012 1.00 94.19 94 ALA A N 1
ATOM 730 C CA . ALA A 1 94 ? -11.732 1.426 13.402 1.00 94.19 94 ALA A CA 1
ATOM 731 C C . ALA A 1 94 ? -11.938 1.516 11.893 1.00 94.19 94 ALA A C 1
ATOM 733 O O . ALA A 1 94 ? -12.717 0.735 11.339 1.00 94.19 94 ALA A O 1
ATOM 734 N N . SER A 1 95 ? -11.238 2.434 11.234 1.00 94.50 95 SER A N 1
ATOM 735 C CA . SER A 1 95 ? -11.281 2.544 9.783 1.00 94.50 95 SER A CA 1
ATOM 736 C C . SER A 1 95 ? -9.918 2.731 9.145 1.00 94.50 95 SER A C 1
ATOM 738 O O . SER A 1 95 ? -9.074 3.418 9.714 1.00 94.50 95 SER A O 1
ATOM 740 N N . ALA A 1 96 ? -9.727 2.178 7.951 1.00 95.50 96 ALA A N 1
ATOM 741 C CA . ALA A 1 96 ? -8.538 2.419 7.142 1.00 95.50 96 ALA A CA 1
ATOM 742 C C . ALA A 1 96 ? -8.910 2.789 5.706 1.00 95.50 96 ALA A C 1
ATOM 744 O O . ALA A 1 96 ? -9.893 2.284 5.170 1.00 95.50 96 ALA A O 1
ATOM 745 N N . LYS A 1 97 ? -8.106 3.654 5.090 1.00 95.75 97 LYS A N 1
ATOM 746 C CA . LYS A 1 97 ? -8.106 3.901 3.651 1.00 95.75 97 LYS A CA 1
ATOM 747 C C . LYS A 1 97 ? -6.870 3.236 3.068 1.00 95.75 97 LYS A C 1
ATOM 749 O O . LYS A 1 97 ? -5.763 3.478 3.547 1.00 95.75 97 LYS A O 1
ATOM 754 N N . MET A 1 98 ? -7.054 2.398 2.063 1.00 93.88 98 MET A N 1
ATOM 755 C CA . MET A 1 98 ? -5.983 1.623 1.449 1.00 93.88 98 MET A CA 1
ATOM 756 C C . MET A 1 98 ? -6.027 1.754 -0.065 1.00 93.88 98 MET A C 1
ATOM 758 O O . MET A 1 98 ? -7.080 2.051 -0.631 1.00 93.88 98 MET A O 1
ATOM 762 N N . GLU A 1 99 ? -4.890 1.506 -0.708 1.00 94.44 99 GLU A N 1
ATOM 763 C CA . GLU A 1 99 ? -4.839 1.286 -2.146 1.00 94.44 99 GLU A CA 1
ATOM 764 C C . GLU A 1 99 ? -4.072 0.042 -2.554 1.00 94.44 99 GLU A C 1
ATOM 766 O O . GLU A 1 99 ? -3.155 -0.385 -1.852 1.00 94.44 99 GLU A O 1
ATOM 771 N N . VAL A 1 100 ? -4.435 -0.500 -3.716 1.00 94.31 100 VAL A N 1
ATOM 772 C CA . VAL A 1 100 ? -3.632 -1.496 -4.423 1.00 94.31 100 VAL A CA 1
ATOM 773 C C . VAL A 1 100 ? -3.187 -0.924 -5.762 1.00 94.31 100 VAL A C 1
ATOM 775 O O . VAL A 1 100 ? -4.017 -0.452 -6.543 1.00 94.31 100 VAL A O 1
ATOM 778 N N . ARG A 1 101 ? -1.879 -0.974 -6.021 1.00 93.38 101 ARG A N 1
ATOM 779 C CA . ARG A 1 101 ? -1.291 -0.684 -7.330 1.00 93.38 101 ARG A CA 1
ATOM 780 C C . ARG A 1 101 ? -1.340 -1.937 -8.186 1.00 93.38 101 ARG A C 1
ATOM 782 O O . ARG A 1 101 ? -0.857 -2.986 -7.758 1.00 93.38 101 ARG A O 1
ATOM 789 N N . LEU A 1 102 ? -1.937 -1.821 -9.368 1.00 90.00 102 LEU A N 1
ATOM 790 C CA . LEU A 1 102 ? -2.103 -2.938 -10.294 1.00 90.00 102 LEU A CA 1
ATOM 791 C C . LEU A 1 102 ? -0.975 -3.016 -11.319 1.00 90.00 102 LEU A C 1
ATOM 793 O O . LEU A 1 102 ? -0.374 -2.011 -11.695 1.00 90.00 102 LEU A O 1
ATOM 797 N N . VAL A 1 103 ? -0.751 -4.235 -11.801 1.00 88.38 103 VAL A N 1
ATOM 798 C CA . VAL A 1 103 ? 0.113 -4.541 -12.943 1.00 88.38 103 VAL A CA 1
ATOM 799 C C . VAL A 1 103 ? -0.701 -5.282 -14.002 1.00 88.38 103 VAL A C 1
ATOM 801 O O . VAL A 1 103 ? -1.730 -5.875 -13.652 1.00 88.38 103 VAL A O 1
ATOM 804 N N . PRO A 1 104 ? -0.284 -5.250 -15.283 1.00 88.50 104 PRO A N 1
ATOM 805 C CA . PRO A 1 104 ? -1.093 -5.795 -16.365 1.00 88.50 104 PRO A CA 1
ATOM 806 C C . PRO A 1 104 ? -1.515 -7.243 -16.105 1.00 88.50 104 PRO A C 1
ATOM 808 O O . PRO A 1 104 ? -0.687 -8.083 -15.757 1.00 88.50 104 PRO A O 1
ATOM 811 N N . GLY A 1 105 ? -2.809 -7.518 -16.284 1.00 86.00 105 GLY A N 1
ATOM 812 C CA . GLY A 1 105 ? -3.421 -8.829 -16.031 1.00 86.00 105 GLY A CA 1
ATOM 813 C C . GLY A 1 105 ? -4.160 -8.933 -14.697 1.00 86.00 105 GLY A C 1
ATOM 814 O O . GLY A 1 105 ? -4.788 -9.955 -14.434 1.00 86.00 105 GLY A O 1
ATOM 815 N N . LEU A 1 106 ? -4.109 -7.886 -13.868 1.00 86.00 106 LEU A N 1
ATOM 816 C CA . LEU A 1 106 ? -4.952 -7.748 -12.685 1.00 86.00 106 LEU A CA 1
ATOM 817 C C . LEU A 1 106 ? -6.134 -6.823 -12.975 1.00 86.00 106 LEU A C 1
ATOM 819 O O . LEU A 1 106 ? -5.942 -5.682 -13.391 1.00 86.00 106 LEU A O 1
ATOM 823 N N . GLU A 1 107 ? -7.337 -7.314 -12.691 1.00 92.31 107 GLU A N 1
ATOM 824 C CA . GLU A 1 107 ? -8.589 -6.560 -12.782 1.00 92.31 107 GLU A CA 1
ATOM 825 C C . GLU A 1 107 ? -8.975 -6.019 -11.389 1.00 92.31 107 GLU A C 1
ATOM 827 O O . GLU A 1 107 ? -8.933 -6.781 -10.415 1.00 92.31 107 GLU A O 1
ATOM 832 N N . PRO A 1 108 ? -9.386 -4.743 -11.246 1.00 90.25 108 PRO A N 1
ATOM 833 C CA . PRO A 1 108 ? -9.676 -4.138 -9.947 1.00 90.25 108 PRO A CA 1
ATOM 834 C C . PRO A 1 108 ? -10.677 -4.920 -9.091 1.00 90.25 108 PRO A C 1
ATOM 836 O O . PRO A 1 108 ? -10.420 -5.177 -7.915 1.00 90.25 108 PRO A O 1
ATOM 839 N N . HIS A 1 109 ? -11.804 -5.333 -9.673 1.00 92.38 109 HIS A N 1
ATOM 840 C CA . HIS A 1 109 ? -12.845 -6.051 -8.935 1.00 92.38 109 HIS A CA 1
ATOM 841 C C . HIS A 1 109 ? -12.398 -7.452 -8.501 1.00 92.38 109 HIS A C 1
ATOM 843 O O . HIS A 1 109 ? -12.634 -7.835 -7.360 1.00 92.38 109 HIS A O 1
ATOM 849 N N . ASP A 1 110 ? -11.667 -8.173 -9.352 1.00 93.56 110 ASP A N 1
ATOM 850 C CA . ASP A 1 110 ? -11.108 -9.487 -9.013 1.00 93.56 110 ASP A CA 1
ATOM 851 C C . ASP A 1 110 ? -10.073 -9.389 -7.876 1.00 93.56 110 ASP A C 1
ATOM 853 O O . ASP A 1 110 ? -10.050 -10.211 -6.958 1.00 93.56 110 ASP A O 1
ATOM 857 N N . VAL A 1 111 ? -9.245 -8.339 -7.872 1.00 92.81 111 VAL A N 1
ATOM 858 C CA . VAL A 1 111 ? -8.315 -8.071 -6.763 1.00 92.81 111 VAL A CA 1
ATOM 859 C C . VAL A 1 111 ? -9.068 -7.778 -5.464 1.00 92.81 111 VAL A C 1
ATOM 861 O O . VAL A 1 111 ? -8.692 -8.302 -4.412 1.00 92.81 111 VAL A O 1
ATOM 864 N N . LEU A 1 112 ? -10.140 -6.985 -5.515 1.00 93.25 112 LEU A N 1
ATOM 865 C CA . LEU A 1 112 ? -10.971 -6.706 -4.343 1.00 93.25 112 LEU A CA 1
ATOM 866 C C . LEU A 1 112 ? -11.613 -7.984 -3.781 1.00 93.25 112 LEU A C 1
ATOM 868 O O . LEU A 1 112 ? -11.574 -8.211 -2.569 1.00 93.25 112 LEU A O 1
ATOM 872 N N . ASP A 1 113 ? -12.146 -8.838 -4.654 1.00 95.31 113 ASP A N 1
ATOM 873 C CA . ASP A 1 113 ? -12.763 -10.110 -4.273 1.00 95.31 113 ASP A CA 1
ATOM 874 C C . ASP A 1 113 ? -11.744 -11.048 -3.621 1.00 95.31 113 ASP A C 1
ATOM 876 O O . ASP A 1 113 ? -12.020 -11.652 -2.581 1.00 95.31 113 ASP A O 1
ATOM 880 N N . LYS A 1 114 ? -10.521 -11.112 -4.159 1.00 94.81 114 LYS A N 1
ATOM 881 C CA . LYS A 1 114 ? -9.414 -11.863 -3.548 1.00 94.81 114 LYS A CA 1
ATOM 882 C C . LYS A 1 114 ? -9.050 -11.332 -2.164 1.00 94.81 114 LYS A C 1
ATOM 884 O O . LYS A 1 114 ? -8.780 -12.130 -1.266 1.00 94.81 114 LYS A O 1
ATOM 889 N N . ILE A 1 115 ? -9.073 -10.014 -1.955 1.00 94.94 115 ILE A N 1
ATOM 890 C CA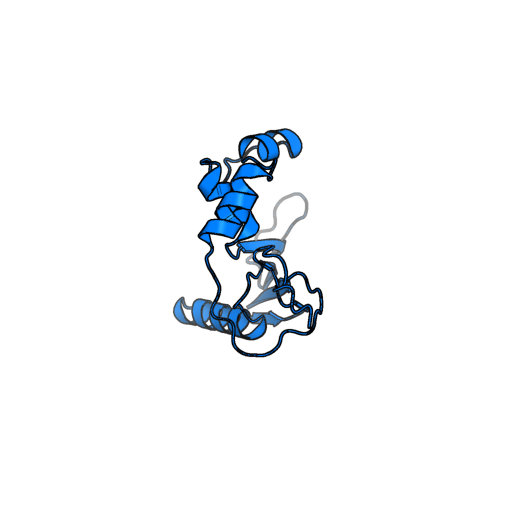 . ILE A 1 115 ? -8.845 -9.412 -0.632 1.00 94.94 115 ILE A CA 1
ATOM 891 C C . ILE A 1 115 ? -9.959 -9.810 0.339 1.00 94.94 115 ILE A C 1
ATOM 893 O O . ILE A 1 115 ? -9.664 -10.229 1.459 1.00 94.94 115 ILE A O 1
ATOM 897 N N . ARG A 1 116 ? -11.228 -9.740 -0.079 1.00 94.75 116 ARG A N 1
ATOM 898 C CA . ARG A 1 116 ? -12.368 -10.176 0.743 1.00 94.75 116 ARG A CA 1
ATOM 899 C C . ARG A 1 116 ? -12.236 -11.646 1.139 1.00 94.75 116 ARG A C 1
ATOM 901 O O . ARG A 1 116 ? -12.249 -11.958 2.327 1.00 94.75 116 ARG A O 1
ATOM 908 N N . GLN A 1 117 ? -12.000 -12.527 0.169 1.00 96.69 117 GLN A N 1
ATOM 909 C CA . GLN A 1 117 ? -11.800 -13.957 0.416 1.00 96.69 117 GLN A CA 1
ATOM 910 C C . GLN A 1 117 ? -10.614 -14.219 1.351 1.00 96.69 117 GLN A C 1
ATOM 912 O O . GLN A 1 117 ? -10.689 -15.084 2.225 1.00 96.69 117 GLN A O 1
ATOM 917 N N . HIS A 1 118 ? -9.521 -13.466 1.204 1.00 96.12 118 HIS A N 1
ATOM 918 C CA . HIS A 1 118 ? -8.370 -13.569 2.094 1.00 96.12 118 HIS A CA 1
ATOM 919 C C . HIS A 1 118 ? -8.729 -13.178 3.533 1.00 96.12 118 HIS A C 1
ATOM 921 O O . HIS A 1 118 ? -8.345 -13.887 4.463 1.00 96.12 118 HIS A O 1
ATOM 927 N N . LEU A 1 119 ? -9.483 -12.094 3.727 1.00 96.06 119 LEU A N 1
ATOM 928 C CA . LEU A 1 119 ? -9.951 -11.669 5.046 1.00 96.06 119 LEU A CA 1
ATOM 929 C C . LEU A 1 119 ? -10.887 -12.711 5.672 1.00 96.06 119 LEU A C 1
ATOM 931 O O . LEU A 1 119 ? -10.690 -13.079 6.828 1.00 96.06 119 LEU A O 1
ATOM 935 N N . ASP A 1 120 ? -11.848 -13.241 4.911 1.00 96.94 120 ASP A N 1
ATOM 936 C CA . ASP A 1 120 ? -12.765 -14.288 5.384 1.00 96.94 120 ASP A CA 1
ATOM 937 C C . ASP A 1 120 ? -12.017 -15.549 5.811 1.00 96.94 120 ASP A C 1
ATOM 939 O O . ASP A 1 120 ? -12.233 -16.068 6.907 1.00 96.94 120 ASP A O 1
ATOM 943 N N . LYS A 1 121 ? -11.068 -16.001 4.982 1.00 97.81 121 LYS A N 1
ATOM 944 C CA . LYS A 1 121 ? -10.244 -17.182 5.259 1.00 97.81 121 LYS A CA 1
ATOM 945 C C . LYS A 1 121 ? -9.478 -17.077 6.582 1.00 97.81 121 LYS A C 1
ATOM 947 O O . LYS A 1 121 ? -9.231 -18.100 7.214 1.00 97.81 121 LYS A O 1
ATOM 952 N N . HIS A 1 122 ? -9.104 -15.868 6.997 1.00 97.56 122 HIS A N 1
ATOM 953 C CA . HIS A 1 122 ? -8.350 -15.624 8.230 1.00 97.56 122 HIS A CA 1
ATOM 954 C C . HIS A 1 122 ? -9.230 -15.172 9.410 1.00 97.56 122 HIS A C 1
ATOM 956 O O . HIS A 1 122 ? -8.698 -14.765 10.439 1.00 97.56 122 HIS A O 1
ATOM 962 N N . GLY A 1 123 ? -10.561 -15.260 9.296 1.00 96.69 123 GLY A N 1
ATOM 963 C CA . GLY A 1 123 ? -11.485 -14.927 10.387 1.00 96.69 123 GLY A CA 1
ATOM 964 C C . GLY A 1 123 ? -11.740 -13.427 10.567 1.00 96.69 123 GLY A C 1
ATOM 965 O O . GLY A 1 123 ? -12.171 -12.996 11.634 1.00 96.69 123 GLY A O 1
ATOM 966 N N . PHE A 1 124 ? -11.481 -12.619 9.537 1.00 96.25 124 PHE A N 1
ATOM 967 C CA . PHE A 1 124 ? -11.763 -11.182 9.508 1.00 96.25 124 PHE A CA 1
ATOM 968 C C . PHE A 1 124 ? -13.059 -10.869 8.736 1.00 96.25 124 PHE A C 1
ATOM 970 O O . PHE A 1 124 ? -13.152 -9.863 8.025 1.00 96.25 124 PHE A O 1
ATOM 977 N N . ASP A 1 125 ? -14.088 -11.708 8.881 1.00 93.94 125 ASP A N 1
ATOM 978 C CA . ASP A 1 125 ? -15.418 -11.552 8.259 1.00 93.94 125 ASP A CA 1
ATOM 979 C C . ASP A 1 125 ? -16.123 -10.253 8.686 1.00 93.94 125 ASP A C 1
ATOM 981 O O . ASP A 1 125 ? -16.919 -9.680 7.947 1.00 93.94 125 ASP A O 1
ATOM 985 N N . LYS A 1 126 ? -15.780 -9.731 9.870 1.00 94.62 126 LYS A N 1
ATOM 986 C CA . LYS A 1 126 ? -16.319 -8.472 10.413 1.00 94.62 126 LYS A CA 1
ATOM 987 C C . LYS A 1 126 ? -15.698 -7.202 9.829 1.00 94.62 126 LYS A C 1
ATOM 989 O O . LYS A 1 126 ? -16.131 -6.109 10.201 1.00 94.62 126 LYS A O 1
ATOM 994 N N . VAL A 1 127 ? -14.673 -7.322 8.985 1.00 95.19 127 VAL A N 1
ATOM 995 C 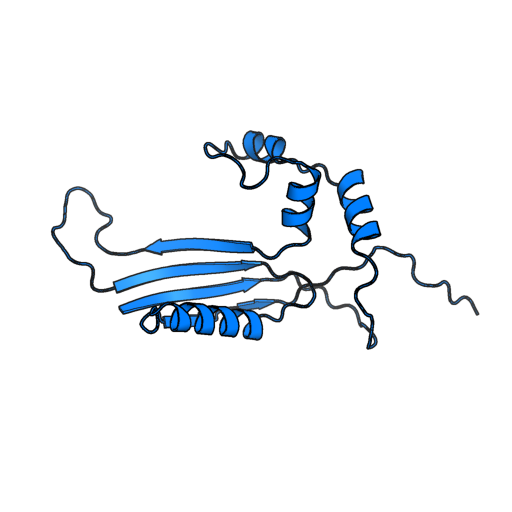CA . VAL A 1 127 ? -14.086 -6.179 8.280 1.00 95.19 127 VAL A CA 1
ATOM 996 C C . VAL A 1 127 ? -14.953 -5.869 7.069 1.00 95.19 127 VAL A C 1
ATOM 998 O O . VAL A 1 127 ? -14.999 -6.657 6.132 1.00 95.19 127 VAL A O 1
ATOM 1001 N N . GLU A 1 128 ? -15.625 -4.724 7.064 1.00 95.19 128 GLU A N 1
ATOM 1002 C CA . GLU A 1 128 ? -16.320 -4.236 5.869 1.00 95.19 128 GLU A CA 1
ATOM 1003 C C . GLU A 1 128 ? -15.285 -3.759 4.840 1.00 95.19 128 GLU A C 1
ATOM 1005 O O . GLU A 1 128 ? -14.374 -3.015 5.201 1.00 95.19 128 GLU A O 1
ATOM 1010 N N . VAL A 1 129 ? -15.425 -4.165 3.576 1.00 92.94 129 VAL A N 1
ATOM 1011 C CA . VAL A 1 129 ? -14.569 -3.714 2.467 1.00 92.94 129 VAL A CA 1
ATOM 1012 C C . VAL A 1 129 ? -15.415 -2.888 1.505 1.00 92.94 129 VAL A C 1
ATOM 1014 O O . VAL A 1 129 ? -16.413 -3.381 0.988 1.00 92.94 129 VAL A O 1
ATOM 1017 N N . VAL A 1 130 ? -15.019 -1.637 1.269 1.00 93.06 130 VAL A N 1
ATOM 1018 C CA . VAL A 1 130 ? -15.737 -0.709 0.381 1.00 93.06 130 VAL A CA 1
ATOM 1019 C C . VAL A 1 130 ? -14.848 -0.305 -0.786 1.00 93.06 130 VAL A C 1
ATOM 1021 O O . VAL A 1 130 ? -13.799 0.300 -0.573 1.00 93.06 130 VAL A O 1
ATOM 1024 N N . PHE A 1 131 ? -15.289 -0.612 -2.004 1.00 91.94 131 PHE A N 1
ATOM 1025 C CA . PHE A 1 131 ? -14.645 -0.183 -3.246 1.00 91.94 131 PHE A CA 1
ATOM 1026 C C . PHE A 1 131 ? -14.929 1.292 -3.537 1.00 91.94 131 PHE A C 1
ATOM 1028 O O . PHE A 1 131 ? -16.064 1.739 -3.366 1.00 91.94 131 PHE A O 1
ATOM 1035 N N . THR A 1 132 ? -13.927 2.039 -4.005 1.00 91.25 132 THR A N 1
ATOM 1036 C CA . THR A 1 132 ? -14.113 3.453 -4.386 1.00 91.25 132 THR A CA 1
ATOM 1037 C C . THR A 1 132 ? -13.785 3.759 -5.840 1.00 91.25 132 THR A C 1
ATOM 1039 O O . THR A 1 132 ? -14.554 4.447 -6.498 1.00 91.25 132 THR A O 1
ATOM 1042 N N . LEU A 1 133 ? -12.634 3.299 -6.322 1.00 90.00 133 LEU A N 1
ATOM 104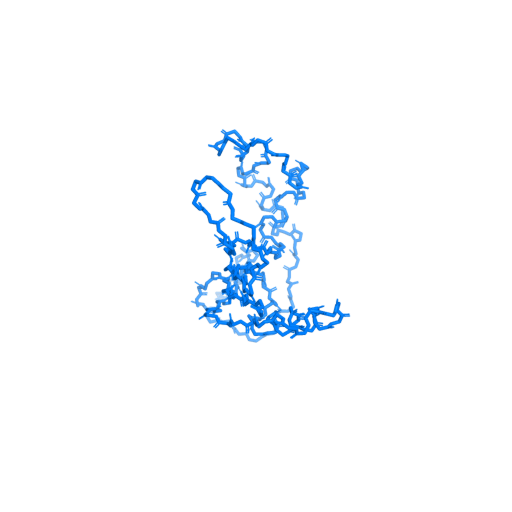3 C CA . LEU A 1 133 ? -12.109 3.571 -7.660 1.00 90.00 133 LEU A CA 1
ATOM 1044 C C . LEU A 1 133 ? -11.339 2.330 -8.116 1.00 90.00 133 LEU A C 1
ATOM 1046 O O . LEU A 1 133 ? -10.779 1.634 -7.267 1.00 90.00 133 LEU A O 1
ATOM 1050 N N . GLY A 1 134 ? -11.322 2.072 -9.419 1.00 89.94 134 GLY A N 1
ATOM 1051 C CA . GLY A 1 134 ? -10.566 1.003 -10.060 1.00 89.94 134 GLY A CA 1
ATOM 1052 C C . GLY A 1 134 ? -10.104 1.471 -11.423 1.00 89.94 134 GLY A C 1
ATOM 1053 O O . GLY A 1 134 ? -10.947 1.816 -12.237 1.00 89.94 134 GLY A O 1
ATOM 1054 N N . GLU A 1 135 ? -8.799 1.446 -11.662 1.00 88.31 135 GLU A N 1
ATOM 1055 C CA . GLU A 1 135 ? -8.215 1.793 -12.958 1.00 88.31 135 GLU A CA 1
ATOM 1056 C C . GLU A 1 135 ? -7.391 0.620 -13.478 1.00 88.31 135 GLU A C 1
ATOM 1058 O O . GLU A 1 135 ? -6.663 -0.022 -12.710 1.00 88.31 135 GLU A O 1
ATOM 1063 N N . MET A 1 136 ? -7.493 0.339 -14.774 1.00 88.12 136 MET A N 1
ATOM 1064 C CA . MET A 1 136 ? -6.705 -0.711 -15.412 1.00 88.12 136 MET A CA 1
ATOM 1065 C C . MET A 1 136 ? -5.250 -0.283 -15.587 1.0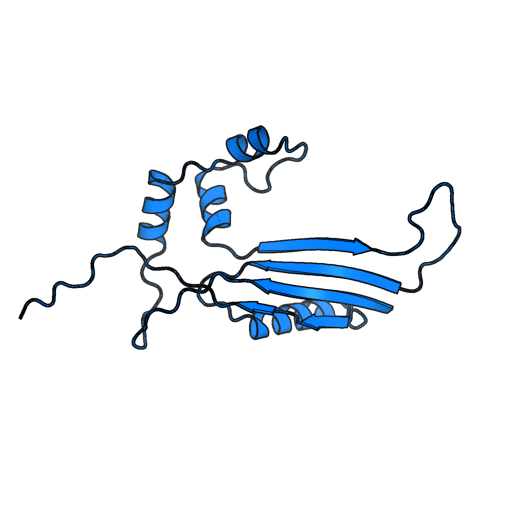0 88.12 136 MET A C 1
ATOM 1067 O O . MET A 1 136 ? -4.918 0.898 -15.617 1.00 88.12 136 MET A O 1
ATOM 1071 N N . SER A 1 137 ? -4.356 -1.265 -15.685 1.00 85.69 137 SER A N 1
ATOM 1072 C CA . SER A 1 137 ? -2.943 -1.022 -15.976 1.00 85.69 137 SER A CA 1
ATOM 1073 C C . SER A 1 137 ? -2.595 -1.498 -17.380 1.00 85.69 137 SER A C 1
ATOM 1075 O O . SER A 1 137 ? -3.115 -2.503 -17.867 1.00 85.69 137 SER A O 1
ATOM 1077 N N . TYR A 1 138 ? -1.674 -0.786 -18.019 1.00 85.62 138 TYR A N 1
ATOM 1078 C CA . TYR A 1 138 ? -1.185 -1.105 -19.351 1.00 85.62 138 TYR A CA 1
ATOM 1079 C C . TYR A 1 138 ? 0.323 -0.878 -19.435 1.00 85.62 138 TYR A C 1
ATOM 1081 O O . TYR A 1 138 ? 0.868 0.015 -18.787 1.00 85.62 138 TYR A O 1
ATOM 1089 N N . ARG A 1 139 ? 1.002 -1.686 -20.253 1.00 85.25 139 ARG A N 1
ATOM 1090 C CA . ARG A 1 139 ? 2.377 -1.430 -20.690 1.00 85.25 139 ARG A CA 1
ATOM 1091 C C . ARG A 1 139 ? 2.633 -2.100 -22.036 1.00 85.25 139 ARG A C 1
ATOM 1093 O O . ARG A 1 139 ? 1.929 -3.035 -22.414 1.00 85.25 139 ARG A O 1
ATOM 1100 N N . SER A 1 140 ? 3.659 -1.630 -22.732 1.00 84.00 140 SER A N 1
ATOM 1101 C CA . SER A 1 140 ? 4.191 -2.281 -23.927 1.00 84.00 140 SER A CA 1
ATOM 1102 C C . SER A 1 140 ? 5.658 -2.613 -23.706 1.00 84.00 140 SER A C 1
ATOM 1104 O O . SER A 1 140 ? 6.337 -1.934 -22.937 1.00 84.00 140 SER A O 1
ATOM 1106 N N . ASP A 1 141 ? 6.163 -3.595 -24.440 1.00 80.56 141 ASP A N 1
ATOM 1107 C CA . ASP A 1 141 ? 7.579 -3.944 -24.423 1.00 80.56 141 ASP A CA 1
ATOM 1108 C C . ASP A 1 141 ? 8.459 -2.894 -25.126 1.00 80.56 141 ASP A C 1
ATOM 1110 O O . ASP A 1 141 ? 9.671 -3.064 -25.181 1.00 80.56 141 ASP A O 1
ATOM 1114 N N . MET A 1 142 ? 7.884 -1.808 -25.665 1.00 84.94 142 MET A N 1
ATOM 1115 C CA . MET A 1 142 ? 8.556 -0.800 -26.496 1.00 84.94 142 MET A CA 1
ATOM 1116 C C . MET A 1 142 ? 9.149 -1.388 -27.783 1.00 84.94 142 MET A C 1
ATOM 1118 O O . MET A 1 142 ? 10.153 -0.888 -28.298 1.00 84.94 142 MET A O 1
ATOM 1122 N N . SER A 1 143 ? 8.623 -2.517 -28.272 1.00 80.38 143 SER A N 1
ATOM 1123 C CA . SER A 1 143 ? 9.022 -3.049 -29.579 1.00 80.38 143 SER A CA 1
ATOM 1124 C C . SER A 1 143 ? 8.502 -2.111 -30.666 1.00 80.38 143 SER A C 1
ATOM 1126 O O . SER A 1 143 ? 7.366 -1.636 -30.560 1.00 80.38 143 SER A O 1
ATOM 1128 N N . PRO A 1 144 ? 9.293 -1.827 -31.717 1.00 75.25 144 PRO A N 1
ATOM 1129 C CA . PRO A 1 144 ? 8.767 -1.095 -32.857 1.00 75.25 144 PRO A CA 1
ATOM 1130 C C . PRO A 1 144 ? 7.572 -1.869 -33.422 1.00 75.25 144 PRO A C 1
ATOM 1132 O O . PRO A 1 144 ? 7.597 -3.102 -33.490 1.00 75.25 144 PRO A O 1
ATOM 1135 N N . LEU A 1 145 ? 6.513 -1.155 -33.812 1.00 70.06 145 LEU A N 1
ATOM 1136 C CA . LEU A 1 145 ? 5.422 -1.777 -34.556 1.00 70.06 145 LEU A CA 1
ATOM 1137 C C . LEU A 1 145 ? 6.017 -2.460 -35.796 1.00 70.06 145 LEU A C 1
ATOM 1139 O O . LEU A 1 145 ? 6.931 -1.892 -36.405 1.00 70.06 145 LEU A O 1
ATOM 1143 N N . PRO A 1 146 ? 5.538 -3.658 -36.179 1.00 63.72 146 PRO A N 1
ATOM 1144 C CA . PRO A 1 146 ? 5.965 -4.254 -37.432 1.00 63.72 146 PRO A CA 1
ATOM 1145 C C . PRO A 1 146 ? 5.687 -3.237 -38.539 1.00 63.72 146 PRO A C 1
ATOM 1147 O O . PRO A 1 146 ? 4.558 -2.766 -38.678 1.00 63.72 146 PRO A O 1
ATOM 1150 N N . LEU A 1 147 ? 6.735 -2.853 -39.268 1.00 55.94 147 LEU A N 1
ATOM 1151 C CA . LEU A 1 147 ? 6.630 -1.987 -40.434 1.00 55.94 147 LEU A CA 1
ATOM 1152 C C . LEU A 1 147 ? 5.844 -2.753 -41.504 1.00 55.94 147 LEU A C 1
ATOM 1154 O O . LEU A 1 147 ? 6.429 -3.444 -42.330 1.00 55.94 147 LEU A O 1
ATOM 1158 N N . SER A 1 148 ? 4.515 -2.681 -41.471 1.00 57.84 148 SER A N 1
ATOM 1159 C CA . SER A 1 148 ? 3.694 -3.011 -42.632 1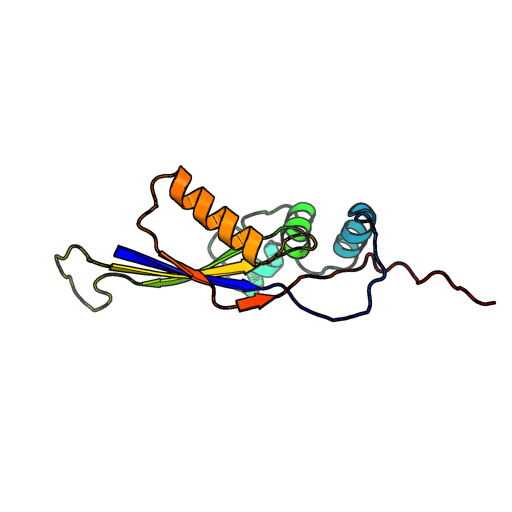.00 57.84 148 SER A CA 1
ATOM 1160 C C . SER A 1 148 ? 3.750 -1.811 -43.574 1.00 57.84 148 SER A C 1
ATOM 1162 O O . SER A 1 148 ? 2.866 -0.955 -43.561 1.00 57.84 148 SER A O 1
ATOM 1164 N N . CYS A 1 149 ? 4.853 -1.708 -44.308 1.00 47.16 149 CYS A N 1
ATOM 1165 C CA . CYS A 1 149 ? 4.922 -0.905 -45.517 1.00 47.16 149 CYS A CA 1
ATOM 1166 C C . CYS A 1 149 ? 4.615 -1.855 -46.679 1.00 47.16 149 CYS A C 1
ATOM 1168 O O . CYS A 1 149 ? 5.535 -2.490 -47.193 1.00 47.16 149 CYS A O 1
ATOM 1170 N N . ASP A 1 150 ? 3.331 -1.987 -47.013 1.00 44.34 150 ASP A N 1
ATOM 1171 C CA . ASP A 1 150 ? 2.905 -2.333 -48.374 1.00 44.34 150 ASP A CA 1
ATOM 1172 C C . ASP A 1 150 ? 2.736 -1.028 -49.167 1.00 44.34 150 ASP A C 1
ATOM 1174 O O . ASP A 1 150 ? 2.216 -0.049 -48.574 1.00 44.34 150 ASP A O 1
#

pLDDT: mean 83.31, std 19.11, range [29.95, 97.81]

Secondary structure (DSSP, 8-state):
-EEEEEEEEPPP------S------HHHHHHHHHHH----HHHHHHHHT--SPPS--SHHHHHHHHHHS-EEEEEEEEES--SSS------S-EEEEEEEE--TT--HHHHHHHHHHHHHHTT-TTEEEEE-----------PPPP----

Organism: Streptococcus suis (strain GZ1) (NCBI:txid423211)

Foldseek 3Di:
DEEEEEEEDADDDDDDDDDDDDPPDPPLVLVCCVVPPPDAQVVCCVVVVDPDHDPDHDRSVVSCCVAPNKDKAWPDKDWDDDDPDDDPDDTPYIYTYMYIYDHAPDWFVVVQVVVQVVCVVVVNPVYHYHYDYTDHHDDDSPDPDPPPPD

Radius of gyration: 20.4 Å; chains: 1; bounding box: 37×32×77 Å